Protein AF-A0A392RNA7-F1 (afdb_monomer)

Solvent-accessible surface area (backbone atoms only — not comparable to full-atom values): 7784 Å² total; per-residue (Å²): 111,66,66,62,51,53,51,51,53,50,55,52,50,54,51,51,51,52,51,51,50,52,52,52,52,51,52,53,52,49,53,52,52,50,53,52,50,53,50,52,52,52,50,51,50,51,51,52,53,51,37,56,76,75,74,42,82,82,71,88,77,72,79,76,72,84,84,57,81,74,81,72,84,74,51,94,83,71,65,74,77,79,80,76,75,76,77,70,78,80,80,74,91,71,82,88,83,85,89,86,90,84,89,84,84,86,82,82,84,84,86,85,87,86,133

Organism: NCBI:txid97028

pLDDT: mean 74.24, std 22.65, range [30.61, 98.5]

Structure (mmCIF, N/CA/C/O backbone):
data_AF-A0A392RNA7-F1
#
_entry.id   AF-A0A392RNA7-F1
#
loop_
_atom_site.group_PDB
_atom_site.id
_atom_site.type_symbol
_atom_site.label_atom_id
_atom_site.label_alt_id
_atom_site.label_comp_id
_atom_site.label_asym_id
_atom_site.label_entity_id
_atom_site.label_seq_id
_atom_site.pdbx_PDB_ins_code
_atom_site.Cartn_x
_atom_site.Cartn_y
_atom_site.Cartn_z
_atom_site.occupancy
_atom_site.B_iso_or_equiv
_atom_site.auth_seq_id
_atom_site.auth_comp_id
_atom_site.auth_asym_id
_atom_site.auth_atom_id
_atom_site.pdbx_PDB_model_num
ATOM 1 N N . MET A 1 1 ? -36.644 0.495 42.169 1.00 81.88 1 MET A N 1
ATOM 2 C CA . MET A 1 1 ? -35.504 1.441 42.236 1.00 81.88 1 MET A CA 1
ATOM 3 C C . MET A 1 1 ? -34.179 0.707 42.045 1.00 81.88 1 MET A C 1
ATOM 5 O O . MET A 1 1 ? -33.364 1.166 41.256 1.00 81.88 1 MET A O 1
ATOM 9 N N . GLU A 1 2 ? -33.982 -0.454 42.681 1.00 90.94 2 GLU A N 1
ATOM 10 C CA . GLU A 1 2 ? -32.842 -1.334 42.367 1.00 90.94 2 GLU A CA 1
ATOM 11 C C . GLU A 1 2 ? -32.884 -1.856 40.926 1.00 90.94 2 GLU A C 1
ATOM 13 O O . GLU A 1 2 ? -31.903 -1.708 40.212 1.00 90.94 2 GLU A O 1
ATOM 18 N N . GLU A 1 3 ? -34.035 -2.339 40.446 1.00 93.56 3 GLU A N 1
ATOM 19 C CA . GLU A 1 3 ? -34.178 -2.854 39.070 1.00 93.56 3 GLU A CA 1
ATOM 20 C C . GLU A 1 3 ? -33.764 -1.835 37.995 1.00 93.56 3 GLU A C 1
ATOM 22 O O . GLU A 1 3 ? -33.049 -2.165 37.053 1.00 93.56 3 GLU A O 1
ATOM 27 N N . THR A 1 4 ? -34.149 -0.567 38.165 1.00 94.44 4 THR A N 1
ATOM 28 C CA . THR A 1 4 ? -33.763 0.528 37.262 1.00 94.44 4 THR A CA 1
ATOM 29 C C . THR A 1 4 ? -32.260 0.813 37.292 1.00 94.44 4 THR A C 1
ATOM 31 O O . THR A 1 4 ? -31.681 1.147 36.261 1.00 94.44 4 THR A O 1
ATOM 34 N N . LEU A 1 5 ? -31.614 0.658 38.452 1.00 95.50 5 LEU A N 1
ATOM 35 C CA . LEU A 1 5 ? -30.166 0.810 38.586 1.00 95.50 5 LEU A CA 1
ATOM 36 C C . LEU A 1 5 ? -29.429 -0.360 37.922 1.00 95.50 5 LEU A C 1
ATOM 38 O O . LEU A 1 5 ? -28.477 -0.139 37.177 1.00 95.50 5 LEU A O 1
ATOM 42 N N . THR A 1 6 ? -29.896 -1.592 38.130 1.00 95.50 6 THR A N 1
ATOM 43 C CA . THR A 1 6 ? -29.349 -2.788 37.475 1.00 95.50 6 THR A CA 1
ATOM 44 C C . THR A 1 6 ? -29.471 -2.689 35.957 1.00 95.50 6 THR A C 1
ATOM 46 O O . THR A 1 6 ? -28.494 -2.927 35.251 1.00 95.50 6 THR A O 1
ATOM 49 N N . GLN A 1 7 ? -30.632 -2.260 35.449 1.00 95.25 7 GLN A N 1
ATOM 50 C CA . GLN A 1 7 ? -30.861 -2.049 34.019 1.00 95.25 7 GLN A CA 1
ATOM 51 C C . GLN A 1 7 ? -29.870 -1.034 33.432 1.00 95.25 7 GLN A C 1
ATOM 53 O O . GLN A 1 7 ? -29.300 -1.274 32.370 1.00 95.25 7 GLN A O 1
ATOM 58 N N . PHE A 1 8 ? -29.629 0.079 34.132 1.00 96.19 8 PHE A N 1
ATOM 59 C CA . PHE A 1 8 ? -28.681 1.105 33.698 1.00 96.19 8 PHE A CA 1
ATOM 60 C C . PHE A 1 8 ? -27.232 0.596 33.666 1.00 96.19 8 PHE A C 1
ATOM 62 O O . PHE A 1 8 ? -26.508 0.843 32.697 1.00 96.19 8 PHE A O 1
ATOM 69 N N . ILE A 1 9 ? -26.809 -0.140 34.699 1.00 96.25 9 ILE A N 1
ATOM 70 C CA . ILE A 1 9 ? -25.476 -0.755 34.751 1.00 96.25 9 ILE A CA 1
ATOM 71 C C . ILE A 1 9 ? -25.307 -1.740 33.590 1.00 96.25 9 ILE A C 1
ATOM 73 O O . ILE A 1 9 ? -24.306 -1.658 32.880 1.00 96.25 9 ILE A O 1
ATOM 77 N N . GLN A 1 10 ? -26.299 -2.604 33.353 1.00 95.88 10 GLN A N 1
ATOM 78 C CA . GLN A 1 10 ? -26.265 -3.578 32.261 1.00 95.88 10 GLN A CA 1
ATOM 79 C C . GLN A 1 10 ? -26.162 -2.889 30.897 1.00 95.88 10 GLN A C 1
ATOM 81 O O . GLN A 1 10 ? -25.258 -3.190 30.127 1.00 95.88 10 GLN A O 1
ATOM 86 N N . MET A 1 11 ? -27.008 -1.888 30.626 1.00 94.75 11 MET A N 1
ATOM 87 C CA . MET A 1 11 ? -26.955 -1.134 29.367 1.00 94.75 11 MET A CA 1
ATOM 88 C C . MET A 1 11 ? -25.598 -0.454 29.156 1.00 94.75 11 MET A C 1
ATOM 90 O O . MET A 1 11 ? -25.091 -0.399 28.037 1.00 94.75 11 MET A O 1
ATOM 94 N N . THR A 1 12 ? -24.989 0.068 30.222 1.00 94.81 12 THR A N 1
ATOM 95 C CA . THR A 1 12 ? -23.668 0.707 30.141 1.00 94.81 12 THR A CA 1
ATOM 96 C C . THR A 1 12 ? -22.571 -0.316 29.838 1.00 94.81 12 THR A C 1
ATOM 98 O O . THR A 1 12 ? -21.686 -0.037 29.027 1.00 94.81 12 THR A O 1
ATOM 101 N N . GLN A 1 13 ? -22.638 -1.505 30.443 1.00 95.56 13 GLN A N 1
ATOM 102 C CA . GLN A 1 13 ? -21.714 -2.607 30.164 1.00 95.56 13 GLN A CA 1
ATOM 103 C C . GLN A 1 13 ? -21.850 -3.112 28.726 1.00 95.56 13 GLN A C 1
ATOM 105 O O . GLN A 1 13 ? -20.841 -3.193 28.028 1.00 95.56 13 GLN A O 1
ATOM 110 N N . ASP A 1 14 ? -23.075 -3.357 28.260 1.00 96.44 14 ASP A N 1
ATOM 111 C CA . ASP A 1 14 ? -23.348 -3.837 26.902 1.00 96.44 14 ASP A CA 1
ATOM 112 C C . ASP A 1 14 ? -22.834 -2.840 25.852 1.00 96.44 14 ASP A C 1
ATOM 114 O O . ASP A 1 14 ? -22.180 -3.218 24.877 1.00 96.44 14 ASP A O 1
ATOM 118 N N . ASN A 1 15 ? -23.061 -1.541 26.077 1.00 95.75 15 ASN A N 1
ATOM 119 C CA . ASN A 1 15 ? -22.551 -0.481 25.206 1.00 95.75 15 ASN A CA 1
ATOM 120 C C . ASN A 1 15 ? -21.017 -0.438 25.186 1.00 95.75 15 ASN A C 1
ATOM 122 O O . ASN A 1 15 ? -20.412 -0.286 24.121 1.00 95.75 15 ASN A O 1
ATOM 126 N N . PHE A 1 16 ? -20.373 -0.584 26.347 1.00 96.44 16 PHE A N 1
ATOM 127 C CA . PHE A 1 16 ? -18.915 -0.622 26.436 1.00 96.44 16 PHE A CA 1
ATOM 128 C C . PHE A 1 16 ? -18.336 -1.856 25.732 1.00 96.44 16 PHE A C 1
ATOM 130 O O . PHE A 1 16 ? -17.344 -1.748 25.007 1.00 96.44 16 PHE A O 1
ATOM 137 N N . GLU A 1 17 ? -18.967 -3.018 25.891 1.00 96.81 17 GLU A N 1
ATOM 138 C CA . GLU A 1 17 ? -18.555 -4.252 25.228 1.00 96.81 17 GLU A CA 1
ATOM 139 C C . GLU A 1 17 ? -18.721 -4.157 23.706 1.00 96.81 17 GLU A C 1
ATOM 141 O O . GLU A 1 17 ? -17.793 -4.490 22.962 1.00 96.81 17 GLU A O 1
ATOM 146 N N . ALA A 1 18 ? -19.847 -3.620 23.228 1.00 96.44 18 ALA A N 1
ATOM 147 C CA . ALA A 1 18 ? -20.080 -3.380 21.807 1.00 96.44 18 ALA A CA 1
ATOM 148 C C . ALA A 1 18 ? -19.033 -2.426 21.211 1.00 96.44 18 ALA A C 1
ATOM 150 O O . ALA A 1 18 ? -18.471 -2.704 20.146 1.00 96.44 18 ALA A O 1
ATOM 151 N N . MET A 1 19 ? -18.711 -1.337 21.917 1.00 96.56 19 MET A N 1
ATOM 152 C CA . MET A 1 19 ? -17.674 -0.391 21.501 1.00 96.56 19 MET A CA 1
ATOM 153 C C . MET A 1 19 ? -16.294 -1.057 21.448 1.00 96.56 19 MET A C 1
ATOM 155 O O . MET A 1 19 ? -15.576 -0.914 20.457 1.00 96.56 19 MET A O 1
ATOM 159 N N . LYS A 1 20 ? -15.938 -1.841 22.471 1.00 97.25 20 LYS A N 1
ATOM 160 C CA . LYS A 1 20 ? -14.675 -2.585 22.518 1.00 97.25 20 LYS A CA 1
ATOM 161 C C . LYS A 1 20 ? -14.562 -3.577 21.360 1.00 97.25 20 LYS A C 1
ATOM 163 O O . LYS A 1 20 ? -13.529 -3.624 20.695 1.00 97.25 20 LYS A O 1
ATOM 168 N N . LYS A 1 21 ? -15.628 -4.330 21.081 1.00 97.25 21 LYS A N 1
ATOM 169 C CA . LYS A 1 21 ? -15.679 -5.290 19.972 1.00 97.25 21 LYS A CA 1
ATOM 170 C C . LYS A 1 21 ? -15.553 -4.596 18.617 1.00 97.25 21 LYS A C 1
ATOM 172 O O . LYS A 1 21 ? -14.812 -5.066 17.758 1.00 97.25 21 LYS A O 1
ATOM 177 N N . SER A 1 22 ? -16.233 -3.464 18.434 1.00 96.38 22 SER A N 1
ATOM 178 C CA . SER A 1 22 ? -16.117 -2.647 17.220 1.00 96.38 22 SER A CA 1
ATOM 179 C C . SER A 1 22 ? -14.678 -2.164 17.002 1.00 96.38 22 SER A C 1
ATOM 181 O O . SER A 1 22 ? -14.118 -2.327 15.915 1.00 96.38 22 SER A O 1
ATOM 183 N N . GLN A 1 23 ? -14.033 -1.664 18.062 1.00 97.44 23 GLN A N 1
ATOM 184 C CA . GLN A 1 23 ? -12.633 -1.245 18.011 1.00 97.44 23 GLN A CA 1
ATOM 185 C C . GLN A 1 23 ? -11.696 -2.411 17.668 1.00 97.44 23 GLN A C 1
ATOM 187 O O . GLN A 1 23 ? -10.786 -2.254 16.857 1.00 97.44 23 GLN A O 1
ATOM 192 N N . GLU A 1 24 ? -11.919 -3.590 18.251 1.00 97.38 24 GLU A N 1
ATOM 193 C CA . GLU A 1 24 ? -11.118 -4.783 17.971 1.00 97.38 24 GLU A CA 1
ATOM 194 C C . GLU A 1 24 ? -11.225 -5.212 16.500 1.00 97.38 24 GLU A C 1
ATOM 196 O O . GLU A 1 24 ? -10.213 -5.518 15.869 1.00 97.38 24 GLU A O 1
ATOM 201 N N . VAL A 1 25 ? -12.433 -5.195 15.929 1.00 97.56 25 VAL A N 1
ATOM 202 C CA . VAL A 1 25 ? -12.656 -5.501 14.507 1.00 97.56 25 VAL A CA 1
ATOM 203 C C . VAL A 1 25 ? -11.940 -4.489 13.613 1.00 97.56 25 VAL A C 1
ATOM 205 O O . VAL A 1 25 ? -11.249 -4.885 12.675 1.00 97.56 25 VAL A O 1
ATOM 208 N N . SER A 1 26 ? -12.052 -3.196 13.925 1.00 97.62 26 SER A N 1
ATOM 209 C CA . SER A 1 26 ? -11.348 -2.136 13.196 1.00 97.62 26 SER A CA 1
ATOM 210 C C . SER A 1 26 ? -9.831 -2.353 13.212 1.00 97.62 26 SER A C 1
ATOM 212 O O . SER A 1 26 ? -9.187 -2.360 12.164 1.00 97.62 26 SER A O 1
ATOM 214 N N . ASN A 1 27 ? -9.265 -2.655 14.383 1.00 98.06 27 ASN A N 1
ATOM 215 C CA . ASN A 1 27 ? -7.837 -2.929 14.527 1.00 98.06 27 ASN A CA 1
ATOM 216 C C . ASN A 1 27 ? -7.391 -4.148 13.705 1.00 98.06 27 ASN A C 1
ATOM 218 O O . ASN A 1 27 ? -6.377 -4.072 13.014 1.00 98.06 27 ASN A O 1
ATOM 222 N N . LYS A 1 28 ? -8.159 -5.246 13.721 1.00 97.94 28 LYS A N 1
ATOM 223 C CA . LYS A 1 28 ? -7.870 -6.438 12.902 1.00 97.94 28 LYS A CA 1
ATOM 224 C C . LYS A 1 28 ? -7.907 -6.129 11.405 1.00 97.94 28 LYS A C 1
ATOM 226 O O . LYS A 1 28 ? -7.044 -6.589 10.660 1.00 97.94 28 LYS A O 1
ATOM 231 N N . ASN A 1 29 ? -8.872 -5.325 10.964 1.00 97.44 29 ASN A N 1
ATOM 232 C CA . ASN A 1 29 ? -8.975 -4.907 9.566 1.00 97.44 29 ASN A CA 1
ATOM 233 C C . ASN A 1 29 ? -7.789 -4.030 9.150 1.00 97.44 29 ASN A C 1
ATOM 235 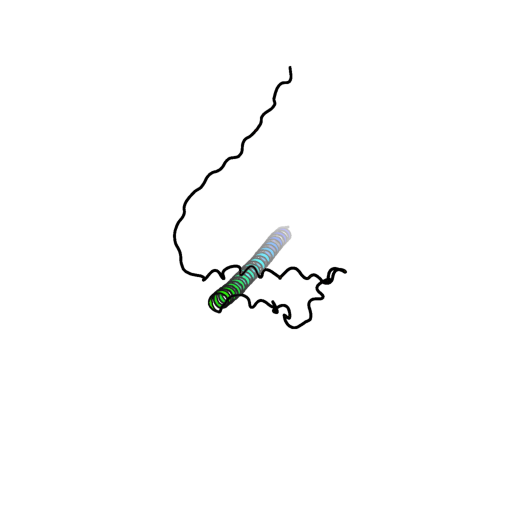O O . ASN A 1 29 ? -7.254 -4.203 8.052 1.00 97.44 29 ASN A O 1
ATOM 239 N N . HIS A 1 30 ? -7.348 -3.121 10.021 1.00 98.25 30 HIS A N 1
ATOM 240 C CA . HIS A 1 30 ? -6.147 -2.325 9.782 1.00 98.25 30 HIS A CA 1
ATOM 241 C C . HIS A 1 30 ? -4.899 -3.203 9.706 1.00 98.25 30 HIS A C 1
ATOM 243 O O . HIS A 1 30 ? -4.135 -3.070 8.756 1.00 98.25 30 HIS A O 1
ATOM 249 N N . GLU A 1 31 ? -4.721 -4.148 10.631 1.00 98.31 31 GLU A N 1
ATOM 250 C CA . GLU A 1 31 ? -3.591 -5.083 10.600 1.00 98.31 31 GLU A CA 1
ATOM 251 C C . GLU A 1 31 ? -3.564 -5.900 9.297 1.00 98.31 31 GLU A C 1
ATOM 253 O O . GLU A 1 31 ? -2.519 -6.026 8.659 1.00 98.31 31 GLU A O 1
ATOM 258 N N . ALA A 1 32 ? -4.718 -6.409 8.854 1.00 97.94 32 ALA A N 1
ATOM 259 C CA . ALA A 1 32 ? -4.831 -7.135 7.591 1.00 97.94 32 ALA A CA 1
ATOM 260 C C . ALA A 1 32 ? -4.513 -6.244 6.378 1.00 97.94 32 ALA A C 1
ATOM 262 O O . ALA A 1 32 ? -3.811 -6.670 5.459 1.00 97.94 32 ALA A O 1
ATOM 263 N N . SER A 1 33 ? -4.991 -4.998 6.389 1.00 98.31 33 SER A N 1
ATOM 264 C CA . SER A 1 33 ? -4.731 -4.024 5.325 1.00 98.31 33 SER A CA 1
ATOM 265 C C . SER A 1 33 ? -3.247 -3.664 5.244 1.00 98.31 33 SER A C 1
ATOM 267 O O . SER A 1 33 ? -2.687 -3.643 4.151 1.00 98.31 33 SER A O 1
ATOM 269 N N . ILE A 1 34 ? -2.590 -3.456 6.390 1.00 98.50 34 ILE A N 1
ATOM 270 C CA . ILE A 1 34 ? -1.150 -3.182 6.472 1.00 98.50 34 ILE A CA 1
ATOM 271 C C . ILE A 1 34 ? -0.357 -4.363 5.910 1.00 98.50 34 ILE A C 1
ATOM 273 O O . ILE A 1 34 ? 0.443 -4.164 5.000 1.00 98.50 34 ILE A O 1
ATOM 277 N N . LYS A 1 35 ? -0.638 -5.596 6.352 1.00 98.44 35 LYS A N 1
ATOM 278 C CA . LYS A 1 35 ? 0.039 -6.797 5.827 1.00 98.44 35 LYS A CA 1
ATOM 279 C C . LYS A 1 35 ? -0.136 -6.948 4.318 1.00 98.44 35 LYS A C 1
ATOM 281 O O . LYS A 1 35 ? 0.802 -7.305 3.611 1.00 98.44 35 LYS A O 1
ATOM 286 N N . ASN A 1 36 ? -1.327 -6.658 3.798 1.00 98.38 36 ASN A N 1
ATOM 287 C CA . ASN A 1 36 ? -1.571 -6.691 2.359 1.00 98.38 36 ASN A CA 1
ATOM 288 C C . ASN A 1 36 ? -0.724 -5.647 1.608 1.00 98.38 36 ASN A C 1
ATOM 290 O O . ASN A 1 36 ? -0.145 -5.960 0.567 1.00 98.38 36 ASN A O 1
ATOM 294 N N . LEU A 1 37 ? -0.607 -4.429 2.147 1.00 98.50 37 LEU A N 1
ATOM 295 C CA . LEU A 1 37 ? 0.259 -3.395 1.574 1.00 98.50 37 LEU A CA 1
ATOM 296 C C . LEU A 1 37 ? 1.736 -3.806 1.620 1.00 98.50 37 LEU A C 1
ATOM 298 O O . LEU A 1 37 ? 2.433 -3.649 0.622 1.00 98.50 37 LEU A O 1
ATOM 302 N N . GLU A 1 38 ? 2.210 -4.381 2.726 1.00 98.25 38 GLU A N 1
ATOM 303 C CA . GLU A 1 38 ? 3.579 -4.902 2.848 1.00 98.25 38 GLU A CA 1
ATOM 304 C C . GLU A 1 38 ? 3.883 -5.960 1.783 1.00 98.25 38 GLU A C 1
ATOM 306 O O . GLU A 1 38 ? 4.934 -5.913 1.139 1.00 98.25 38 GLU A O 1
ATOM 311 N N . ILE A 1 39 ? 2.944 -6.879 1.539 1.00 98.44 39 ILE A N 1
ATOM 312 C CA . ILE A 1 39 ? 3.078 -7.907 0.500 1.00 98.44 39 ILE A CA 1
ATOM 313 C C . ILE A 1 39 ? 3.171 -7.265 -0.887 1.00 98.44 39 ILE A C 1
ATOM 315 O O . ILE A 1 39 ? 4.085 -7.594 -1.647 1.00 98.44 39 ILE A O 1
ATOM 319 N N . GLN A 1 40 ? 2.269 -6.337 -1.221 1.00 98.38 40 GLN A N 1
ATOM 320 C CA . GLN A 1 40 ? 2.268 -5.666 -2.526 1.00 98.38 40 GLN A CA 1
ATOM 321 C C . GLN A 1 40 ? 3.544 -4.847 -2.744 1.00 98.38 40 GLN A C 1
ATOM 323 O O . GLN A 1 40 ? 4.164 -4.941 -3.804 1.00 98.38 40 GLN A O 1
ATOM 328 N N . MET A 1 41 ? 3.996 -4.106 -1.730 1.00 97.94 41 MET A N 1
ATOM 329 C CA . MET A 1 41 ? 5.264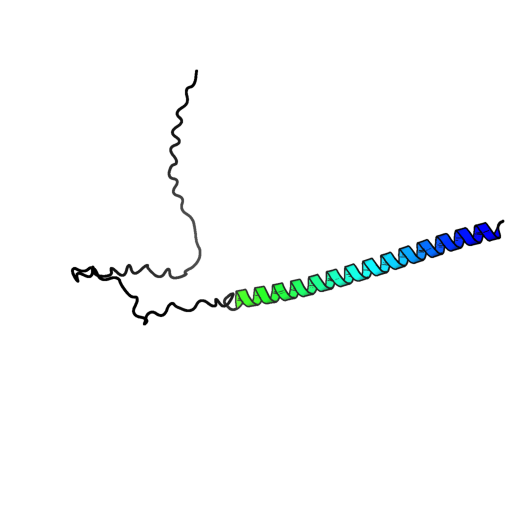 -3.376 -1.780 1.00 97.94 41 MET A CA 1
ATOM 330 C C . MET A 1 41 ? 6.457 -4.322 -1.943 1.00 97.94 41 MET A C 1
ATOM 332 O O . MET A 1 41 ? 7.352 -4.051 -2.743 1.00 97.94 41 MET A O 1
ATOM 336 N N . GLY A 1 42 ? 6.461 -5.463 -1.249 1.00 97.69 42 GLY A N 1
ATOM 337 C CA . GLY A 1 42 ? 7.491 -6.488 -1.403 1.00 97.69 42 GLY A CA 1
ATOM 338 C C . GLY A 1 42 ? 7.526 -7.087 -2.812 1.00 97.69 42 GLY A C 1
ATOM 339 O O . GLY A 1 42 ? 8.603 -7.304 -3.368 1.00 97.69 42 GLY A O 1
ATOM 340 N N . GLN A 1 43 ? 6.366 -7.322 -3.426 1.00 97.06 43 GLN A N 1
ATOM 341 C CA . GLN A 1 43 ? 6.267 -7.793 -4.811 1.00 97.06 43 GLN A CA 1
ATOM 342 C C . GLN A 1 43 ? 6.757 -6.738 -5.809 1.00 97.06 43 GLN A C 1
ATOM 344 O O . GLN A 1 43 ? 7.576 -7.060 -6.672 1.00 97.06 43 GLN A O 1
ATOM 349 N N . LEU A 1 44 ? 6.321 -5.483 -5.661 1.00 96.56 44 LEU A N 1
ATOM 350 C CA . LEU A 1 44 ? 6.776 -4.353 -6.479 1.00 96.56 44 LEU A CA 1
ATOM 351 C C . LEU A 1 44 ? 8.293 -4.167 -6.382 1.00 96.56 44 LEU A C 1
ATOM 353 O O . LEU A 1 44 ? 8.961 -4.015 -7.402 1.00 96.56 44 LEU A O 1
ATOM 357 N N . SER A 1 45 ? 8.854 -4.253 -5.174 1.00 95.88 45 SER A N 1
ATOM 358 C CA . SER A 1 45 ? 10.299 -4.182 -4.947 1.00 95.88 45 SER A CA 1
ATOM 359 C C . SER A 1 45 ? 11.043 -5.289 -5.702 1.00 95.88 45 SER A C 1
ATOM 361 O O . SER A 1 45 ? 11.997 -5.003 -6.422 1.00 95.88 45 SER A O 1
ATOM 363 N N . ARG A 1 46 ? 10.560 -6.540 -5.644 1.00 94.44 46 ARG A N 1
ATOM 364 C CA . ARG A 1 46 ? 11.147 -7.658 -6.406 1.00 94.44 46 ARG A CA 1
ATOM 365 C C . ARG A 1 46 ? 11.061 -7.439 -7.914 1.00 94.44 46 ARG A C 1
ATOM 367 O O . ARG A 1 46 ? 12.036 -7.696 -8.615 1.00 94.44 46 ARG A O 1
ATOM 374 N N . GLN A 1 47 ? 9.925 -6.959 -8.420 1.00 92.12 47 GLN A N 1
ATOM 375 C CA . GLN A 1 47 ? 9.774 -6.628 -9.840 1.00 92.12 47 GLN A CA 1
ATOM 376 C C . GLN A 1 47 ? 10.753 -5.531 -10.265 1.00 92.12 47 GLN A C 1
ATOM 378 O O . GLN A 1 47 ? 11.405 -5.664 -11.299 1.00 92.12 47 GLN A O 1
ATOM 383 N N . PHE A 1 48 ? 10.911 -4.492 -9.445 1.00 89.62 48 PHE A N 1
ATOM 384 C CA . PHE A 1 48 ? 11.863 -3.414 -9.688 1.00 89.62 48 PHE A CA 1
ATOM 385 C C . PHE A 1 48 ? 13.310 -3.921 -9.705 1.00 89.62 48 PHE A C 1
ATOM 387 O O . PHE A 1 48 ? 14.057 -3.620 -10.637 1.00 89.62 48 PHE A O 1
ATOM 394 N N . SER A 1 49 ? 13.701 -4.749 -8.731 1.00 88.44 49 SER A N 1
ATOM 395 C CA . SER A 1 49 ? 15.020 -5.387 -8.716 1.00 88.44 49 SER A CA 1
ATOM 396 C C . SER A 1 49 ? 15.240 -6.249 -9.958 1.00 88.44 49 SER A C 1
ATOM 398 O O . SER A 1 49 ? 16.287 -6.151 -10.593 1.00 88.44 49 SER A O 1
ATOM 400 N N . ASN A 1 50 ? 14.260 -7.059 -10.358 1.00 88.00 50 ASN A N 1
ATOM 401 C CA . ASN A 1 50 ? 14.365 -7.882 -11.565 1.00 88.00 50 ASN A CA 1
ATOM 402 C C . ASN A 1 50 ? 14.517 -7.026 -12.830 1.00 88.00 50 ASN A C 1
ATOM 404 O O . ASN A 1 50 ? 15.317 -7.359 -13.705 1.00 88.00 50 ASN A O 1
ATOM 408 N N . LEU A 1 51 ? 13.799 -5.904 -12.922 1.00 86.94 51 LEU A N 1
ATOM 409 C CA . LEU A 1 51 ? 13.904 -4.978 -14.047 1.00 86.94 51 LEU A CA 1
ATOM 410 C C . LEU A 1 51 ? 15.287 -4.315 -14.119 1.00 86.94 51 LEU A C 1
ATOM 412 O O . LEU A 1 51 ? 15.884 -4.231 -15.188 1.00 86.94 51 LEU A O 1
ATOM 416 N N . GLN A 1 52 ? 15.842 -3.898 -12.979 1.00 83.19 52 GLN A N 1
ATOM 417 C CA . GLN A 1 52 ? 17.203 -3.355 -12.910 1.00 83.19 52 GLN A CA 1
ATOM 418 C C . GLN A 1 52 ? 18.252 -4.377 -13.373 1.00 83.19 52 GLN A C 1
ATOM 420 O O . GLN A 1 52 ? 19.140 -4.032 -14.150 1.00 83.19 52 GLN A O 1
ATOM 425 N N . ASN A 1 53 ? 18.119 -5.640 -12.954 1.00 80.69 53 ASN A N 1
ATOM 426 C CA . ASN A 1 53 ? 19.054 -6.707 -13.324 1.00 80.69 53 ASN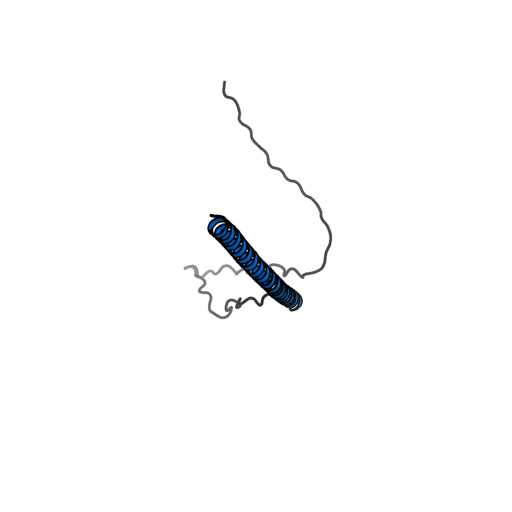 A CA 1
ATOM 427 C C . ASN A 1 53 ? 18.929 -7.154 -14.794 1.00 80.69 53 ASN A C 1
ATOM 429 O O . ASN A 1 53 ? 19.890 -7.670 -15.354 1.00 80.69 53 ASN A O 1
ATOM 433 N N . SER A 1 54 ? 17.771 -6.956 -15.433 1.00 78.06 54 SER A N 1
ATOM 434 C CA . SER A 1 54 ? 17.497 -7.408 -16.810 1.00 78.06 54 SER A CA 1
ATOM 435 C C . SER A 1 54 ? 17.765 -6.358 -17.897 1.00 78.06 54 SER A C 1
ATOM 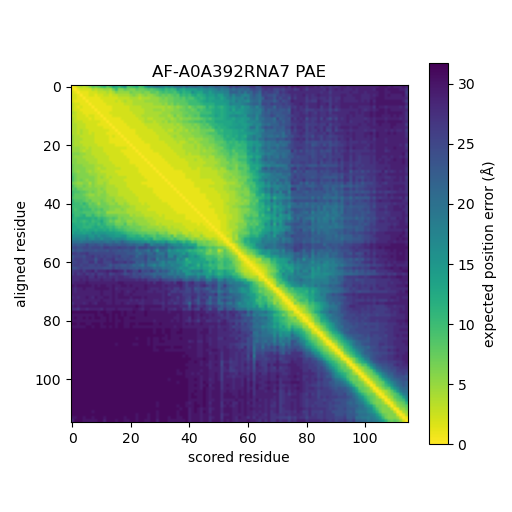437 O O . SER A 1 54 ? 17.487 -6.612 -19.067 1.00 78.06 54 SER A O 1
ATOM 439 N N . GLY A 1 55 ? 18.351 -5.207 -17.549 1.00 72.44 55 GLY A N 1
ATOM 440 C CA . GLY A 1 55 ? 18.715 -4.162 -18.517 1.00 72.44 55 GLY A CA 1
ATOM 441 C C . GLY A 1 55 ? 18.011 -2.816 -18.319 1.00 72.44 55 GLY A C 1
ATOM 442 O O . GLY A 1 55 ? 18.178 -1.926 -19.151 1.00 72.44 55 GLY A O 1
ATOM 443 N N . GLY A 1 56 ? 17.287 -2.632 -17.211 1.00 72.50 56 GLY A N 1
ATOM 444 C CA . GLY A 1 56 ? 16.636 -1.373 -16.846 1.00 72.50 56 GLY A CA 1
ATOM 445 C C . GLY A 1 56 ? 15.256 -1.184 -17.481 1.00 72.50 56 GLY A C 1
ATOM 446 O O . GLY A 1 56 ? 14.708 -2.081 -18.116 1.00 72.50 56 GLY A O 1
ATOM 447 N N . PHE A 1 57 ? 14.662 -0.003 -17.288 1.00 71.88 57 PHE A N 1
ATOM 448 C CA . PHE A 1 57 ? 13.412 0.349 -17.964 1.00 71.88 57 PHE A CA 1
ATOM 449 C C . PHE A 1 57 ? 13.674 0.444 -19.468 1.00 71.88 57 PHE A C 1
ATOM 451 O O . PHE A 1 57 ? 14.490 1.259 -19.899 1.00 71.88 57 PHE A O 1
ATOM 458 N N . GLY A 1 58 ? 12.983 -0.380 -20.259 1.00 71.06 58 GLY A N 1
ATOM 459 C CA . GLY A 1 58 ? 13.005 -0.270 -21.714 1.00 71.06 58 GLY A CA 1
ATOM 460 C C . GLY A 1 58 ? 12.546 1.128 -22.119 1.00 71.06 58 GLY A C 1
ATOM 461 O O . GLY A 1 58 ? 11.370 1.460 -21.981 1.00 71.06 58 GLY A O 1
ATOM 462 N N . GLY A 1 59 ? 13.484 1.967 -22.560 1.00 74.44 59 GLY A N 1
ATOM 463 C CA . GLY A 1 59 ? 13.163 3.288 -23.080 1.00 74.44 59 GLY A CA 1
ATOM 464 C C . GLY A 1 59 ? 12.334 3.145 -24.351 1.00 74.44 59 GLY A C 1
ATOM 465 O O . GLY A 1 59 ? 12.651 2.330 -25.211 1.00 74.44 59 GLY A O 1
ATOM 466 N N . ASN A 1 60 ? 11.289 3.955 -24.493 1.00 78.62 60 ASN A N 1
ATOM 467 C CA . ASN A 1 60 ? 10.532 4.056 -25.743 1.00 78.62 60 ASN A CA 1
ATOM 468 C C . ASN A 1 60 ? 11.220 4.973 -26.772 1.00 78.62 60 ASN A C 1
ATOM 470 O O . ASN A 1 60 ? 10.595 5.376 -27.754 1.00 78.62 60 ASN A O 1
ATOM 474 N N . THR A 1 61 ? 12.480 5.340 -26.530 1.00 78.12 61 THR A N 1
ATOM 475 C CA . THR A 1 61 ? 13.253 6.206 -27.410 1.00 78.12 61 THR A CA 1
ATOM 476 C C . THR A 1 61 ? 13.437 5.512 -28.750 1.00 78.12 61 THR A C 1
ATOM 478 O O . THR A 1 61 ? 14.070 4.462 -28.836 1.00 78.12 61 THR A O 1
ATOM 481 N N . GLN A 1 62 ? 12.888 6.110 -29.799 1.00 79.44 62 GLN A N 1
ATOM 482 C CA . GLN A 1 62 ? 13.193 5.727 -31.169 1.00 79.44 62 GLN A CA 1
ATOM 483 C C . GLN A 1 62 ? 14.356 6.584 -31.663 1.00 79.44 62 GLN A C 1
ATOM 485 O O . GLN A 1 62 ? 14.416 7.782 -31.372 1.00 79.44 62 GLN A O 1
ATOM 490 N N . ASP A 1 63 ? 15.288 5.973 -32.394 1.00 80.06 63 ASP A N 1
ATOM 491 C CA . ASP A 1 63 ? 16.342 6.726 -33.067 1.00 80.06 63 ASP A CA 1
ATOM 492 C C . ASP A 1 63 ? 15.707 7.719 -34.044 1.00 80.06 63 ASP A C 1
ATOM 494 O O . ASP A 1 63 ? 14.834 7.356 -34.833 1.00 80.06 63 ASP A O 1
ATOM 498 N N . ASN A 1 64 ? 16.163 8.974 -34.016 1.00 75.94 64 ASN A N 1
ATOM 499 C CA . ASN A 1 64 ? 15.718 9.957 -34.997 1.00 75.94 64 ASN A CA 1
ATOM 500 C C . ASN A 1 64 ? 16.077 9.449 -36.408 1.00 75.94 64 ASN A C 1
ATOM 502 O O . ASN A 1 64 ? 17.253 9.124 -36.632 1.00 75.94 64 ASN A O 1
ATOM 506 N N . PRO A 1 65 ? 15.122 9.376 -37.354 1.00 79.44 65 PRO A N 1
ATOM 507 C CA . PRO A 1 65 ? 15.383 8.871 -38.695 1.00 79.44 65 PRO A CA 1
ATOM 508 C C . PRO A 1 65 ? 16.516 9.673 -39.344 1.00 79.44 65 PRO A C 1
ATOM 510 O O . PRO A 1 65 ? 16.425 10.883 -39.537 1.00 79.44 65 PRO A O 1
ATOM 513 N N . LYS A 1 66 ? 17.622 8.993 -39.662 1.00 72.75 66 LYS A N 1
ATOM 514 C CA . LYS A 1 66 ? 18.820 9.610 -40.267 1.00 72.75 66 LYS A CA 1
ATOM 515 C C . LYS A 1 66 ? 18.699 9.768 -41.786 1.00 72.75 66 LYS A C 1
ATOM 517 O O . LYS A 1 66 ? 19.541 10.401 -42.411 1.00 72.75 66 LYS A O 1
ATOM 522 N N . ASN A 1 67 ? 17.677 9.139 -42.355 1.00 66.44 67 ASN A N 1
ATOM 523 C CA . ASN A 1 67 ? 17.435 8.947 -43.780 1.00 66.44 67 ASN A CA 1
ATOM 524 C C . ASN A 1 67 ? 16.355 9.906 -44.298 1.00 66.44 67 ASN A C 1
ATOM 526 O O . ASN A 1 67 ? 16.111 9.972 -45.500 1.00 66.44 67 ASN A O 1
ATOM 530 N N . GLU A 1 68 ? 15.688 10.626 -43.398 1.00 67.50 68 GLU A N 1
ATOM 531 C CA . GLU A 1 68 ? 14.855 11.750 -43.781 1.00 67.50 68 GLU A CA 1
ATOM 532 C C . GLU A 1 68 ? 15.775 12.930 -44.060 1.00 67.50 68 GLU A C 1
ATOM 534 O O . GLU A 1 68 ? 16.663 13.247 -43.266 1.00 67.50 68 GLU A O 1
ATOM 539 N N . ASN A 1 69 ? 15.590 13.557 -45.222 1.00 65.94 69 ASN A N 1
ATOM 540 C CA . ASN A 1 69 ? 16.357 14.728 -45.612 1.00 65.94 69 ASN A CA 1
ATOM 541 C C . ASN A 1 69 ? 16.127 15.820 -44.565 1.00 65.94 69 ASN A C 1
ATOM 543 O O . ASN A 1 69 ? 15.124 16.535 -44.611 1.00 65.94 69 ASN A O 1
ATOM 547 N N . CYS A 1 70 ? 17.063 15.951 -43.624 1.00 60.19 70 CYS A N 1
ATOM 548 C CA . CYS A 1 70 ? 17.151 17.113 -42.763 1.00 60.19 70 CYS A CA 1
ATOM 549 C C . CYS A 1 70 ? 17.204 18.311 -43.712 1.00 60.19 70 CYS A C 1
ATOM 551 O O . CYS A 1 70 ? 18.134 18.418 -44.515 1.00 60.19 70 CYS A O 1
ATOM 553 N N . LYS A 1 71 ? 16.159 19.148 -43.718 1.00 67.44 71 LYS A N 1
ATOM 554 C CA . LYS A 1 71 ? 16.091 20.329 -44.584 1.00 67.44 71 LYS A CA 1
ATOM 555 C C . LYS A 1 71 ? 17.118 21.340 -44.079 1.00 67.44 71 LYS A C 1
ATOM 557 O O . LYS A 1 71 ? 16.776 22.288 -43.380 1.00 67.44 71 LYS A O 1
ATOM 562 N N . ALA A 1 72 ? 18.385 21.101 -44.398 1.00 65.69 72 ALA A N 1
ATOM 563 C CA . ALA A 1 72 ? 19.462 22.031 -44.144 1.00 65.69 72 ALA A CA 1
ATOM 564 C C . ALA A 1 72 ? 19.163 23.307 -44.936 1.00 65.69 72 ALA A C 1
ATOM 566 O O . ALA A 1 72 ? 18.923 23.271 -46.146 1.00 65.69 72 ALA A O 1
ATOM 567 N N . ILE A 1 73 ? 19.107 24.437 -44.236 1.00 65.69 73 ILE A N 1
ATOM 568 C CA . ILE A 1 73 ? 18.910 25.736 -44.869 1.00 65.69 73 ILE A CA 1
ATOM 569 C C . ILE A 1 73 ? 20.224 26.072 -45.576 1.00 65.69 73 ILE A C 1
ATOM 571 O O . ILE A 1 73 ? 21.223 26.370 -44.928 1.00 65.69 73 ILE A O 1
ATOM 575 N N . ASN A 1 74 ? 20.235 25.988 -46.905 1.00 67.75 74 ASN A N 1
ATOM 576 C CA . ASN A 1 74 ? 21.397 26.374 -47.701 1.00 67.75 74 ASN A CA 1
ATOM 577 C C . ASN A 1 74 ? 21.486 27.903 -47.807 1.00 67.75 74 ASN A C 1
ATOM 579 O O . ASN A 1 74 ? 20.471 28.587 -47.968 1.00 67.75 74 ASN A O 1
ATOM 583 N N . LEU A 1 75 ? 22.705 28.444 -47.763 1.00 70.94 75 LEU A N 1
ATOM 584 C CA . LEU A 1 75 ? 22.946 29.859 -48.037 1.00 70.94 75 LEU A CA 1
ATOM 585 C C . LEU A 1 75 ? 22.666 30.157 -49.521 1.00 70.94 75 LEU A C 1
ATOM 587 O O . LEU A 1 75 ? 22.936 29.335 -50.399 1.00 70.94 75 LEU A O 1
ATOM 591 N N . ARG A 1 76 ? 22.159 31.358 -49.831 1.00 75.50 76 ARG A N 1
ATOM 592 C CA . ARG A 1 76 ? 21.892 31.785 -51.222 1.00 75.50 76 ARG A CA 1
ATOM 593 C C . ARG A 1 76 ? 23.136 31.744 -52.124 1.0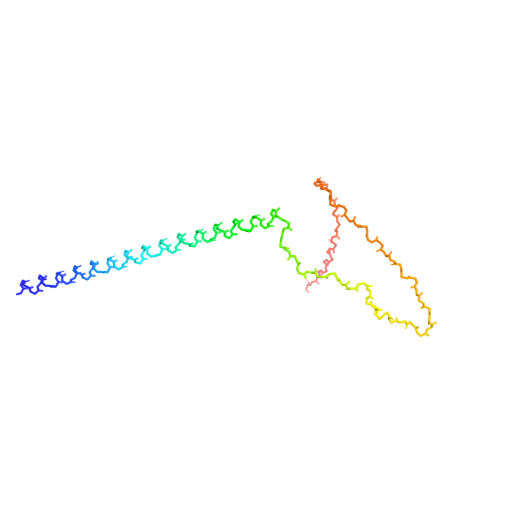0 75.50 76 ARG A C 1
ATOM 595 O O . ARG A 1 76 ? 22.981 31.610 -53.333 1.00 75.50 76 ARG A O 1
ATOM 602 N N . SER A 1 77 ? 24.341 31.821 -51.553 1.00 78.50 77 SER A N 1
ATOM 603 C CA . SER A 1 77 ? 25.618 31.725 -52.274 1.00 78.50 77 SER A CA 1
ATOM 604 C C . SER A 1 77 ? 25.983 30.303 -52.725 1.00 78.50 77 SER A C 1
ATOM 606 O O . SER A 1 77 ? 26.973 30.147 -53.429 1.00 78.50 77 SER A O 1
ATOM 608 N N . ARG A 1 78 ? 25.199 29.273 -52.353 1.00 65.75 78 ARG A N 1
ATOM 609 C CA . ARG A 1 78 ? 25.463 27.837 -52.609 1.00 65.75 78 ARG A CA 1
ATOM 610 C C . ARG A 1 78 ? 26.760 27.290 -52.002 1.00 65.75 78 ARG A C 1
ATOM 612 O O . ARG A 1 78 ? 27.098 26.137 -52.246 1.00 65.75 78 ARG A O 1
ATOM 619 N N . GLU A 1 79 ? 27.456 28.073 -51.190 1.00 70.69 79 GLU A N 1
ATOM 620 C CA . GLU A 1 79 ? 28.609 27.601 -50.436 1.00 70.69 79 GLU A CA 1
ATOM 621 C C . GLU A 1 79 ? 28.109 26.895 -49.172 1.00 70.69 79 GLU A C 1
ATOM 623 O O . GLU A 1 79 ? 27.472 27.507 -48.312 1.00 70.69 79 GLU A O 1
ATOM 628 N N . VAL A 1 80 ? 28.332 25.583 -49.097 1.00 61.69 80 VAL A N 1
ATOM 629 C CA . VAL A 1 80 ? 28.049 24.775 -47.908 1.00 61.69 80 VAL A CA 1
ATOM 630 C C . VAL A 1 80 ? 29.372 24.638 -47.158 1.00 61.69 80 VAL A C 1
ATOM 632 O O . VAL A 1 80 ? 30.279 23.993 -47.687 1.00 61.69 80 VAL A O 1
ATOM 635 N N . PRO A 1 81 ? 29.532 25.234 -45.962 1.00 63.25 81 PRO A N 1
ATOM 636 C CA . PRO A 1 81 ? 30.678 24.928 -45.119 1.00 63.25 81 PRO A CA 1
ATOM 637 C C . PRO A 1 81 ? 30.681 23.425 -44.843 1.00 63.25 81 PRO A C 1
ATOM 639 O O . PRO A 1 81 ? 29.641 22.880 -44.469 1.00 63.25 81 PRO A O 1
ATOM 642 N N . ASP A 1 82 ? 31.826 22.769 -45.043 1.00 64.56 82 ASP A N 1
ATOM 643 C CA . ASP A 1 82 ? 31.997 21.346 -44.744 1.00 64.56 82 ASP A CA 1
ATOM 644 C C . ASP A 1 82 ? 31.449 21.067 -43.332 1.00 64.56 82 ASP A C 1
ATOM 646 O O . ASP A 1 82 ? 31.910 21.709 -42.371 1.00 64.56 82 ASP A O 1
ATOM 650 N N . PRO A 1 83 ? 30.425 20.200 -43.179 1.00 59.78 83 PRO A N 1
ATOM 651 C CA . PRO A 1 83 ? 29.942 19.837 -41.869 1.00 59.78 83 PRO A CA 1
ATOM 652 C C . PRO A 1 83 ? 31.075 19.094 -41.174 1.00 59.78 83 PRO A C 1
ATOM 654 O O . PRO A 1 83 ? 31.238 17.888 -41.333 1.00 59.78 83 PRO A O 1
ATOM 657 N N . ARG A 1 84 ? 31.860 19.820 -40.372 1.00 56.88 84 ARG A N 1
ATOM 658 C CA . ARG A 1 84 ? 32.813 19.224 -39.441 1.00 56.88 84 ARG A CA 1
ATOM 659 C C . ARG A 1 84 ? 32.001 18.362 -38.490 1.00 56.88 84 ARG A C 1
ATOM 661 O O . ARG A 1 84 ? 31.459 18.846 -37.495 1.00 56.88 84 ARG A O 1
ATOM 668 N N . VAL A 1 85 ? 31.880 17.084 -38.823 1.00 58.03 85 VAL A N 1
ATOM 669 C CA . VAL A 1 85 ? 31.348 16.074 -37.926 1.00 58.03 85 VAL A CA 1
ATOM 670 C C . VAL A 1 85 ? 32.360 16.012 -36.795 1.00 58.03 85 VAL A C 1
ATOM 672 O O . VAL A 1 85 ? 33.408 15.385 -36.910 1.00 58.03 85 VAL A O 1
ATOM 675 N N . SER A 1 86 ? 32.102 16.751 -35.716 1.00 56.25 86 SER A N 1
ATOM 676 C CA . SER A 1 86 ? 32.830 16.522 -34.476 1.00 56.25 86 SER A CA 1
ATOM 677 C C . SER A 1 86 ? 32.448 15.118 -34.027 1.00 56.25 86 SER A C 1
ATOM 679 O O . SER A 1 86 ? 31.374 14.891 -33.466 1.00 56.25 86 SER A O 1
ATOM 681 N N . GLU A 1 87 ? 33.294 14.144 -34.353 1.00 51.19 87 GLU A N 1
ATOM 682 C CA . GLU A 1 87 ? 33.237 12.827 -33.747 1.00 51.19 87 GLU A CA 1
ATOM 683 C C . GLU A 1 87 ? 33.462 13.030 -32.252 1.00 51.19 87 GLU A C 1
ATOM 685 O O . GLU A 1 87 ? 34.586 13.125 -31.764 1.00 51.19 87 GLU A O 1
ATOM 690 N N . ARG A 1 88 ? 32.370 13.173 -31.498 1.00 58.91 88 ARG A N 1
ATOM 691 C CA . ARG A 1 88 ? 32.451 13.102 -30.045 1.00 58.91 88 ARG A CA 1
ATOM 692 C C . ARG A 1 88 ? 32.903 11.677 -29.729 1.00 58.91 88 ARG A C 1
ATOM 694 O O . ARG A 1 88 ? 32.197 10.740 -30.120 1.00 58.91 88 ARG A O 1
ATOM 701 N N . PRO A 1 89 ? 34.049 11.478 -29.058 1.00 48.84 89 PRO A N 1
ATOM 702 C CA . PRO A 1 89 ? 34.532 10.138 -28.784 1.00 48.84 89 PRO A CA 1
ATOM 703 C C . PRO A 1 89 ? 33.479 9.399 -27.958 1.00 48.84 89 PRO A C 1
ATOM 705 O O . PRO A 1 89 ? 33.040 9.866 -26.903 1.00 48.84 89 PRO A O 1
ATOM 708 N N . ARG A 1 90 ? 33.042 8.240 -28.463 1.00 52.72 90 ARG A N 1
ATOM 709 C CA . ARG A 1 90 ? 32.186 7.313 -27.721 1.00 52.72 90 ARG A CA 1
ATOM 710 C C . ARG A 1 90 ? 32.924 6.941 -26.435 1.00 52.72 90 ARG A C 1
ATOM 712 O O . ARG A 1 90 ? 33.902 6.199 -26.490 1.00 52.72 90 ARG A O 1
ATOM 719 N N . LYS A 1 91 ? 32.473 7.446 -25.280 1.00 44.78 91 LYS A N 1
ATOM 720 C CA . LYS A 1 91 ? 32.970 6.984 -23.978 1.00 44.78 91 LYS A CA 1
ATOM 721 C C . LYS A 1 91 ? 32.685 5.483 -23.874 1.00 44.78 91 LYS A C 1
ATOM 723 O O . LYS A 1 91 ? 31.536 5.076 -23.706 1.00 44.78 91 LYS A O 1
ATOM 728 N N . LYS A 1 92 ? 33.729 4.660 -24.005 1.00 39.78 92 LYS A N 1
ATOM 729 C CA . LYS A 1 92 ? 33.696 3.257 -23.588 1.00 39.78 92 LYS A CA 1
ATOM 730 C C . LYS A 1 92 ? 33.396 3.251 -22.088 1.00 39.78 92 LYS A C 1
ATOM 732 O O . LYS A 1 92 ? 34.118 3.882 -21.323 1.00 39.78 92 LYS A O 1
ATOM 737 N N . LYS A 1 93 ? 32.322 2.575 -21.674 1.00 46.62 93 LYS A N 1
ATOM 738 C CA . LYS A 1 93 ? 32.091 2.261 -20.261 1.00 46.62 93 LYS A CA 1
ATOM 739 C C . LYS A 1 93 ? 33.174 1.270 -19.830 1.00 46.62 93 LYS A C 1
ATOM 741 O O . LYS A 1 93 ? 33.139 0.119 -20.252 1.00 46.62 93 LYS A O 1
ATOM 746 N N . GLY A 1 94 ? 34.130 1.740 -19.038 1.00 32.19 94 GLY A N 1
ATOM 747 C CA . GLY A 1 94 ? 35.125 0.932 -18.345 1.00 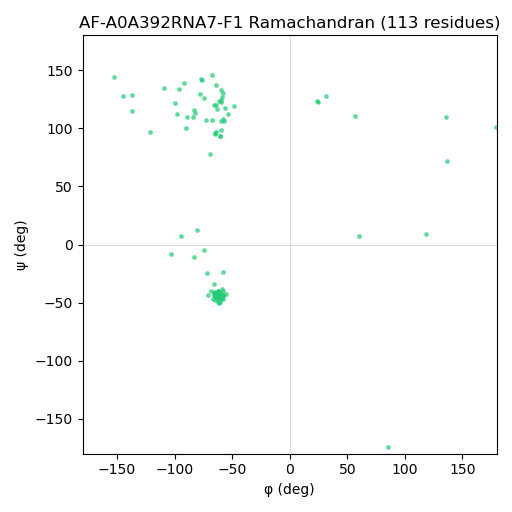32.19 94 GLY A CA 1
ATOM 748 C C . GLY A 1 94 ? 35.270 1.455 -16.919 1.00 32.19 94 GLY A C 1
ATOM 749 O O . GLY A 1 94 ? 35.605 2.619 -16.748 1.00 32.19 94 GLY A O 1
ATOM 750 N N . SER A 1 95 ? 34.878 0.604 -15.968 1.00 33.56 95 SER A N 1
ATOM 751 C CA . SER A 1 95 ? 35.328 0.457 -14.569 1.00 33.56 95 SER A CA 1
ATOM 752 C C . SER A 1 95 ? 35.966 1.644 -13.819 1.00 33.56 95 SER A C 1
ATOM 754 O O . SER A 1 95 ? 37.010 2.138 -14.218 1.00 33.56 95 SER A O 1
ATOM 756 N N . GLU A 1 96 ? 35.336 1.977 -12.682 1.00 37.75 96 GLU A N 1
ATOM 757 C CA . GLU A 1 96 ? 35.896 2.281 -11.343 1.00 37.75 96 GLU A CA 1
ATOM 758 C C . GLU A 1 96 ? 37.292 2.933 -11.210 1.00 37.75 96 GLU A C 1
ATOM 760 O O .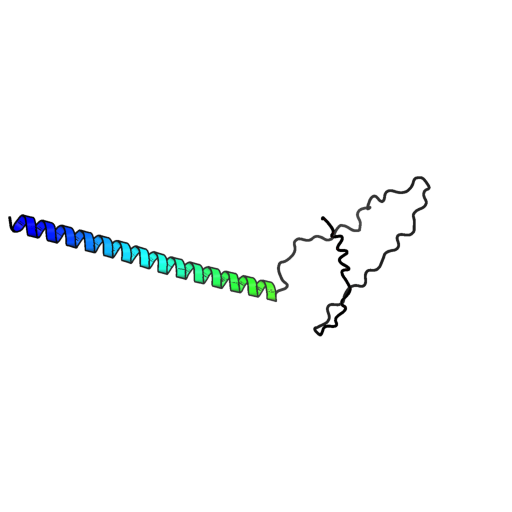 GLU A 1 96 ? 38.290 2.360 -11.632 1.00 37.75 96 GLU A O 1
ATOM 765 N N . GLY A 1 97 ? 37.367 4.043 -10.452 1.00 30.61 97 GLY A N 1
ATOM 766 C CA . GLY A 1 97 ? 38.580 4.422 -9.702 1.00 30.61 97 GLY A CA 1
ATOM 767 C C . GLY A 1 97 ? 39.012 5.898 -9.761 1.00 30.61 97 GLY A C 1
ATOM 768 O O . GLY A 1 97 ? 39.496 6.350 -10.785 1.00 30.61 97 GLY A O 1
ATOM 769 N N . GLU A 1 98 ? 38.859 6.586 -8.622 1.00 33.22 98 GLU A N 1
ATOM 770 C CA . GLU A 1 98 ? 39.637 7.724 -8.067 1.00 33.22 98 GLU A CA 1
ATOM 771 C C . GLU A 1 98 ? 39.877 9.071 -8.805 1.00 33.22 98 GLU A C 1
ATOM 773 O O . GLU A 1 98 ? 40.646 9.200 -9.747 1.00 33.22 98 GLU A O 1
ATOM 778 N N . VAL A 1 99 ? 39.219 10.101 -8.242 1.00 39.59 99 VAL A N 1
ATOM 779 C CA . VAL A 1 99 ? 39.693 11.412 -7.720 1.00 39.59 99 VAL A CA 1
ATOM 780 C C . VAL A 1 99 ? 41.011 12.017 -8.243 1.00 39.59 99 VAL A C 1
ATOM 782 O O . VAL A 1 99 ? 42.078 11.517 -7.923 1.00 39.59 99 VAL A O 1
ATOM 785 N N . GLU A 1 100 ? 40.944 13.248 -8.777 1.00 34.78 100 GLU A N 1
ATOM 786 C CA . GLU A 1 100 ? 41.852 14.329 -8.347 1.00 34.78 100 GLU A CA 1
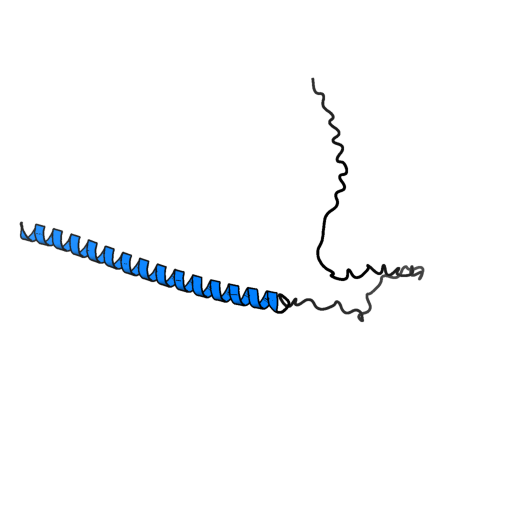ATOM 787 C C . GLU A 1 100 ? 41.242 15.736 -8.523 1.00 34.78 100 GLU A C 1
ATOM 789 O O . GLU A 1 100 ? 40.430 15.993 -9.410 1.00 34.78 100 GLU A O 1
ATOM 794 N N . LYS A 1 101 ? 41.574 16.609 -7.565 1.00 41.66 101 LYS A N 1
ATOM 795 C CA . LYS A 1 101 ? 41.076 17.973 -7.330 1.00 41.66 101 LYS A CA 1
ATOM 796 C C . LYS A 1 101 ? 41.674 18.978 -8.313 1.00 41.66 101 LYS A C 1
ATOM 798 O O . LYS A 1 101 ? 42.892 19.034 -8.387 1.00 41.66 101 LYS A O 1
ATOM 803 N N . GLU A 1 102 ? 40.880 19.944 -8.776 1.00 37.19 102 GLU A N 1
ATOM 804 C CA . GLU A 1 102 ? 41.373 21.314 -8.985 1.00 37.19 102 GLU A CA 1
ATOM 805 C C . GLU A 1 102 ? 40.354 22.342 -8.475 1.00 37.19 102 GLU A C 1
ATOM 807 O O . GLU A 1 102 ? 39.153 22.265 -8.734 1.00 37.19 102 GLU A O 1
ATOM 812 N N . ARG A 1 103 ? 40.862 23.256 -7.643 1.00 40.47 103 ARG A N 1
ATOM 813 C CA . ARG A 1 103 ? 40.175 24.415 -7.077 1.00 40.47 103 ARG A CA 1
ATOM 814 C C . ARG A 1 103 ? 40.570 25.634 -7.908 1.00 40.47 103 ARG A C 1
ATOM 816 O O . ARG A 1 103 ? 41.739 25.987 -7.894 1.00 40.47 103 ARG A O 1
ATOM 823 N N . GLU A 1 104 ? 39.603 26.321 -8.494 1.00 34.75 104 GLU A N 1
ATOM 824 C CA 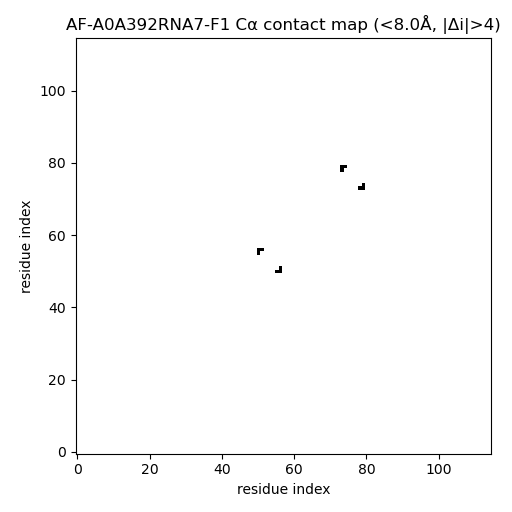. GLU A 1 104 ? 39.680 27.728 -8.913 1.00 34.75 104 GLU A CA 1
ATOM 825 C C . GLU A 1 104 ? 38.265 28.282 -8.675 1.00 34.75 104 GLU A C 1
ATOM 827 O O . GLU A 1 104 ? 37.288 27.628 -9.021 1.00 34.75 104 GLU A O 1
ATOM 832 N N . GLY A 1 105 ? 37.992 29.381 -7.983 1.00 33.41 105 GLY A N 1
ATOM 833 C CA . GLY A 1 105 ? 38.734 30.615 -7.778 1.00 33.41 105 GLY A CA 1
ATOM 834 C C . GLY A 1 105 ? 37.693 31.729 -7.921 1.00 33.41 105 GLY A C 1
ATOM 835 O O . GLY A 1 105 ? 37.622 32.371 -8.961 1.00 33.41 105 GLY A O 1
ATOM 836 N N . VAL A 1 106 ? 36.795 31.877 -6.937 1.00 37.62 106 VAL A N 1
ATOM 837 C CA . VAL A 1 106 ? 35.779 32.945 -6.936 1.00 37.62 106 VAL A CA 1
ATOM 838 C C . VAL A 1 106 ? 36.394 34.157 -6.247 1.00 37.62 106 VAL A C 1
ATOM 840 O O . VAL A 1 106 ? 36.657 34.124 -5.048 1.00 37.62 106 VAL A O 1
ATOM 843 N N . VAL A 1 107 ? 36.677 35.196 -7.031 1.00 41.78 107 VAL A N 1
ATOM 844 C CA . VAL A 1 107 ? 37.098 36.511 -6.542 1.00 41.78 107 VAL A CA 1
ATOM 845 C C . VAL A 1 107 ? 35.834 37.291 -6.183 1.00 41.78 107 VAL A C 1
ATOM 847 O O . VAL A 1 107 ? 35.056 37.653 -7.064 1.00 41.78 107 VAL A O 1
ATOM 850 N N . GLU A 1 108 ? 35.614 37.512 -4.890 1.00 39.69 108 GLU A N 1
ATOM 851 C CA . GLU A 1 108 ? 34.601 38.430 -4.371 1.00 39.69 108 GLU A CA 1
ATOM 852 C C . GLU A 1 108 ? 35.190 39.847 -4.373 1.00 39.69 108 GLU A C 1
ATOM 854 O O . GLU A 1 108 ? 36.172 40.121 -3.686 1.00 39.69 108 GLU A O 1
ATOM 859 N N . ASN A 1 109 ? 34.613 40.747 -5.173 1.00 42.41 109 ASN A N 1
ATOM 860 C CA . ASN A 1 109 ? 34.868 42.180 -5.048 1.00 42.41 109 ASN A CA 1
ATOM 861 C C . ASN A 1 109 ? 33.834 42.766 -4.085 1.00 42.41 109 ASN A C 1
ATOM 863 O O . ASN A 1 109 ? 32.696 43.036 -4.472 1.00 42.41 109 ASN A O 1
ATOM 867 N N . GLU A 1 110 ? 34.247 42.973 -2.839 1.00 43.81 110 GLU A N 1
ATOM 868 C CA . GLU A 1 110 ? 33.562 43.854 -1.901 1.00 43.81 110 GLU A CA 1
ATOM 869 C C . GLU A 1 110 ? 33.852 45.314 -2.281 1.00 43.81 110 GLU A C 1
ATOM 871 O O . GLU A 1 110 ? 34.999 45.734 -2.425 1.00 43.81 110 GLU A O 1
ATOM 876 N N . SER A 1 111 ? 32.802 46.108 -2.464 1.00 43.94 111 SER A N 1
ATOM 877 C CA . SER A 1 111 ? 32.877 47.568 -2.428 1.00 43.94 111 SER A CA 1
ATOM 878 C C . SER A 1 111 ? 31.934 48.011 -1.325 1.00 43.94 111 SER A C 1
ATOM 880 O O . SER A 1 111 ? 30.721 48.065 -1.520 1.00 43.94 111 SER A O 1
ATOM 882 N N . ASN A 1 112 ? 32.501 48.246 -0.148 1.00 45.66 112 ASN A N 1
ATOM 883 C CA . ASN A 1 112 ? 31.834 48.893 0.965 1.00 45.66 112 ASN A CA 1
ATOM 884 C C . ASN A 1 112 ? 32.461 50.276 1.129 1.00 45.66 112 ASN A C 1
ATOM 886 O O . ASN A 1 112 ? 33.680 50.381 1.066 1.00 45.66 112 ASN A O 1
ATOM 890 N N . GLU A 1 113 ? 31.627 51.293 1.312 1.00 46.72 113 GLU A N 1
ATOM 891 C CA . GLU A 1 113 ? 31.808 52.343 2.320 1.00 46.72 113 GLU A CA 1
ATOM 892 C C . GLU A 1 113 ? 30.641 53.330 2.196 1.00 46.72 113 GLU A C 1
ATOM 894 O O . GLU A 1 113 ? 30.566 54.159 1.289 1.00 46.72 113 GLU A O 1
ATOM 899 N N . GLY A 1 114 ? 29.682 53.167 3.107 1.00 41.81 114 GLY A N 1
ATOM 900 C CA . GLY A 1 114 ? 28.880 54.272 3.602 1.00 41.81 114 GLY A CA 1
ATOM 901 C C . GLY A 1 114 ? 29.498 54.768 4.908 1.00 41.81 114 GLY A C 1
ATOM 902 O O . GLY A 1 114 ? 29.807 53.954 5.779 1.00 41.81 114 GLY A O 1
ATOM 903 N N . GLU A 1 115 ? 29.637 56.085 5.018 1.00 45.12 115 GLU A N 1
ATOM 904 C CA . GLU A 1 115 ? 29.584 56.856 6.267 1.00 45.12 115 GLU A CA 1
ATOM 905 C C . GLU A 1 115 ? 28.390 57.813 6.184 1.00 45.12 115 GLU A C 1
ATOM 907 O O . GLU A 1 115 ? 28.164 58.382 5.087 1.00 45.12 115 GLU A O 1
#

Mean predicted aligned error: 19.27 Å

Foldseek 3Di:
DVVVVVVVVVVVVVVVVVVVVVVVVVVVVVVVVVVVVVVVVVVVVVVQVVQVVVPHPDDPDDDDDPPPPPPPDADPVNDDDPPPPPPPDDPDDDDDDDDDDDDDDDDDDDDDDDD

Sequence (115 aa):
MEETLTQFIQMTQDNFEAMKKSQEVSNKNHEASIKNLEIQMGQLSRQFSNLQNSGGFGGNTQDNPKNENCKAINLRSREVPDPRVSERPRKKKGSEGEVEKEREGVVENESNEGE

Secondary structure (DSSP, 8-state):
-HHHHHHHHHHHHHHHHHHHHHHHHHHHHHHHHHHHHHHHHHHHHHHHHHHHHTTSS---PPPPPSSS-------TT--------------------------------------

Radius of gyration: 37.5 Å; Cα contacts (8 Å, |Δi|>4): 6; chains: 1; bounding box: 77×65×95 Å